Protein AF-A0A959IBJ1-F1 (afdb_monomer_lite)

pLDDT: mean 91.75, std 9.49, range [44.44, 97.62]

Secondary structure (DSSP, 8-state):
-------SB------PPPPHHHHHHHHHHHHHHHHTTSSEE-TTS-EE---EEE-SSTT-EEEEPTT-TT-SS--GGGEEEE---BTTTTB-

Radius of gyration: 13.61 Å; chains: 1; bounding box: 37×25×36 Å

Structure (mmCIF, N/CA/C/O backbone):
data_AF-A0A959IBJ1-F1
#
_entry.id   AF-A0A959IBJ1-F1
#
loop_
_atom_site.group_PDB
_atom_site.id
_atom_site.type_symbol
_atom_site.label_atom_id
_atom_site.label_alt_id
_atom_site.label_comp_id
_atom_site.label_asym_id
_atom_site.label_entity_id
_atom_site.label_seq_id
_atom_site.pdbx_PDB_ins_code
_atom_site.Cartn_x
_atom_site.Cartn_y
_atom_site.Cartn_z
_atom_site.occupancy
_atom_site.B_iso_or_equiv
_atom_site.auth_seq_id
_atom_site.auth_comp_id
_atom_site.auth_asym_id
_atom_site.auth_atom_id
_atom_site.pdbx_PDB_model_num
ATOM 1 N N . MET A 1 1 ? 23.068 5.387 -0.254 1.00 44.44 1 MET A N 1
ATOM 2 C CA . MET A 1 1 ? 21.787 6.120 -0.246 1.00 44.44 1 MET A CA 1
ATOM 3 C C . MET A 1 1 ? 20.814 5.165 0.420 1.00 44.44 1 MET A C 1
ATOM 5 O O . MET A 1 1 ? 20.415 4.198 -0.213 1.00 44.44 1 MET A O 1
ATOM 9 N N . ASP A 1 2 ? 20.590 5.332 1.723 1.00 52.44 2 ASP A N 1
ATOM 10 C CA . ASP A 1 2 ? 19.885 4.352 2.564 1.00 52.44 2 ASP A CA 1
ATOM 11 C 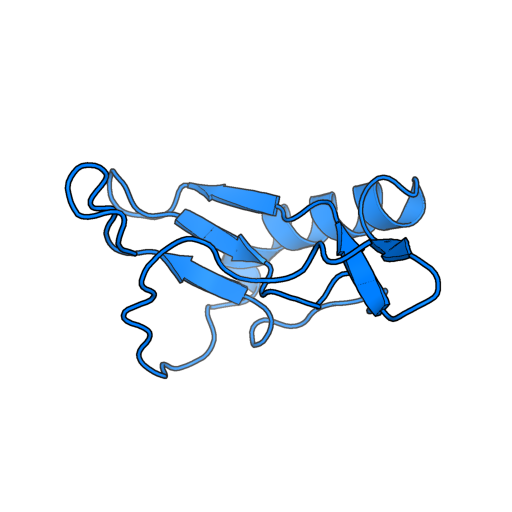C . ASP A 1 2 ? 18.397 4.699 2.647 1.00 52.44 2 ASP A C 1
ATOM 13 O O . ASP A 1 2 ? 17.903 5.165 3.672 1.00 52.44 2 ASP A O 1
ATOM 17 N N . GLU A 1 3 ? 17.663 4.528 1.550 1.00 55.41 3 GLU A N 1
ATOM 18 C CA . GLU A 1 3 ? 16.219 4.772 1.539 1.00 55.41 3 GLU A CA 1
ATOM 19 C C . GLU A 1 3 ? 15.475 3.485 1.197 1.00 55.41 3 GLU A C 1
ATOM 21 O O . GLU A 1 3 ? 15.609 2.938 0.113 1.00 55.41 3 GLU A O 1
ATOM 26 N N . GLY A 1 4 ? 14.719 2.970 2.168 1.00 58.25 4 GLY A N 1
ATOM 27 C CA . GLY A 1 4 ? 13.967 1.718 2.041 1.00 58.25 4 GLY A CA 1
ATOM 28 C C . GLY A 1 4 ? 13.467 1.129 3.363 1.00 58.25 4 GLY A C 1
ATOM 29 O O . GLY A 1 4 ? 12.998 -0.004 3.377 1.00 58.25 4 GLY A O 1
ATOM 30 N N . TYR A 1 5 ? 13.569 1.858 4.481 1.00 71.56 5 TYR A N 1
ATOM 31 C CA . TYR A 1 5 ? 13.135 1.371 5.788 1.00 71.56 5 TYR A CA 1
ATOM 32 C C . TYR A 1 5 ? 11.845 2.050 6.254 1.00 71.56 5 TYR A C 1
ATOM 34 O O . TYR A 1 5 ? 11.588 3.227 5.991 1.00 71.56 5 TYR A O 1
ATOM 42 N N . ILE A 1 6 ? 11.026 1.275 6.960 1.00 77.81 6 ILE A N 1
ATOM 43 C CA . ILE A 1 6 ? 9.806 1.744 7.612 1.00 77.81 6 ILE A CA 1
ATOM 44 C C . ILE A 1 6 ? 10.214 2.666 8.773 1.00 77.81 6 ILE A C 1
ATOM 46 O O . ILE A 1 6 ? 10.932 2.249 9.679 1.00 77.81 6 ILE A O 1
ATOM 50 N N . LYS A 1 7 ? 9.771 3.930 8.735 1.00 86.06 7 LYS A N 1
ATOM 51 C CA . LYS A 1 7 ? 10.111 4.980 9.722 1.00 86.06 7 LYS A CA 1
ATOM 52 C C . LYS A 1 7 ? 9.097 5.102 10.870 1.00 86.06 7 LYS A C 1
ATOM 54 O O . LYS A 1 7 ? 9.138 6.073 11.617 1.00 86.06 7 LYS A O 1
ATOM 59 N N . PHE A 1 8 ? 8.179 4.149 10.985 1.00 90.56 8 PHE A N 1
ATOM 60 C CA . PHE A 1 8 ? 7.115 4.097 11.989 1.00 90.56 8 PHE A CA 1
ATOM 61 C C . PHE A 1 8 ? 7.080 2.715 12.646 1.00 90.56 8 PHE A C 1
ATOM 63 O O . PHE A 1 8 ? 7.626 1.748 12.113 1.00 90.56 8 PHE A O 1
ATOM 70 N N . LYS A 1 9 ? 6.438 2.592 13.807 1.00 92.31 9 LYS A N 1
ATOM 71 C CA . LYS A 1 9 ? 6.229 1.284 14.434 1.00 92.31 9 LYS A CA 1
ATOM 72 C C . LYS A 1 9 ? 5.049 0.591 13.752 1.00 92.31 9 LYS A C 1
ATOM 74 O O . LYS A 1 9 ? 3.944 1.112 13.803 1.0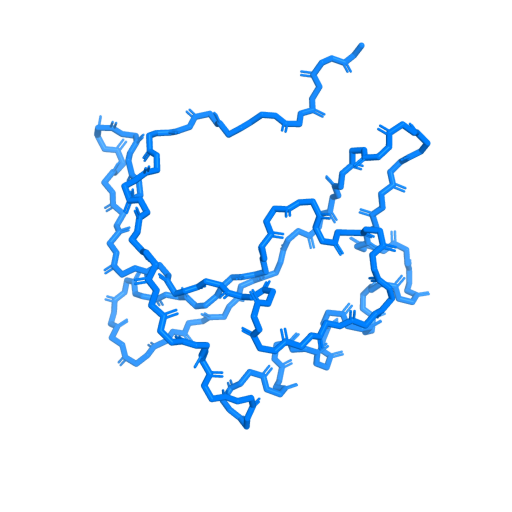0 92.31 9 LYS A O 1
ATOM 79 N N . ALA A 1 10 ? 5.278 -0.556 13.120 1.00 91.38 10 ALA A N 1
ATOM 80 C CA . ALA A 1 10 ? 4.211 -1.358 12.526 1.00 91.38 10 ALA A CA 1
ATOM 81 C C . ALA A 1 10 ? 3.793 -2.477 13.491 1.00 91.38 10 ALA A C 1
ATOM 83 O O . ALA A 1 10 ? 4.557 -3.414 13.726 1.00 91.38 10 ALA A O 1
ATOM 84 N N . GLU A 1 11 ? 2.586 -2.396 14.038 1.00 94.31 11 GLU A N 1
ATOM 85 C CA . GLU A 1 11 ? 1.938 -3.472 14.787 1.00 94.31 11 GLU A CA 1
ATOM 86 C C . GLU A 1 11 ? 1.165 -4.358 13.808 1.00 94.31 11 GLU A C 1
ATOM 88 O O . GLU A 1 11 ? -0.051 -4.291 13.643 1.00 94.31 11 GLU A O 1
ATOM 93 N N . TRP A 1 12 ? 1.922 -5.193 13.098 1.00 93.88 12 TRP A N 1
ATOM 94 C CA . TRP A 1 12 ? 1.379 -6.080 12.080 1.00 93.88 12 TRP A CA 1
ATOM 95 C C . TRP A 1 12 ? 0.990 -7.439 12.663 1.00 93.88 12 TRP A C 1
ATOM 97 O O . TRP A 1 12 ? 1.749 -8.055 13.409 1.00 93.88 12 TRP A O 1
ATOM 107 N N . THR A 1 13 ? -0.183 -7.929 12.266 1.00 95.00 13 THR A N 1
ATOM 108 C CA . THR A 1 13 ? -0.642 -9.289 12.564 1.00 95.00 13 THR A CA 1
ATOM 109 C C . THR A 1 13 ? -0.969 -10.001 11.261 1.00 95.00 13 THR A C 1
ATOM 111 O O . THR A 1 13 ? -1.638 -9.441 10.391 1.00 95.00 13 THR A O 1
ATOM 114 N N . GLN A 1 14 ? -0.523 -11.249 11.133 1.00 94.50 14 GLN A N 1
ATOM 115 C CA . GLN A 1 14 ? -0.861 -12.071 9.980 1.00 94.50 14 GLN A CA 1
ATOM 116 C C . GLN A 1 14 ? -2.360 -12.395 9.969 1.00 94.50 14 GLN A C 1
ATOM 118 O O . GLN A 1 14 ? -2.923 -12.832 10.971 1.00 94.50 14 GLN A O 1
ATOM 123 N N . ALA A 1 15 ? -2.991 -12.217 8.813 1.00 94.38 15 ALA A N 1
ATOM 124 C CA . ALA A 1 15 ? -4.403 -12.493 8.585 1.00 94.38 15 ALA A CA 1
ATOM 125 C C . ALA A 1 15 ? -4.598 -13.162 7.213 1.00 94.38 15 ALA A C 1
ATOM 127 O O . ALA A 1 15 ? -3.687 -13.124 6.377 1.00 94.38 15 ALA A O 1
ATOM 128 N N . PRO A 1 16 ? -5.765 -13.780 6.954 1.00 95.31 16 PRO A N 1
ATOM 129 C CA . PRO A 1 16 ? -6.121 -14.224 5.612 1.00 95.31 16 PRO A CA 1
ATOM 130 C C . PRO A 1 16 ? -6.022 -13.084 4.592 1.00 95.31 16 PRO A C 1
ATOM 132 O O . PRO A 1 16 ? -6.267 -11.920 4.916 1.00 95.31 16 PRO A O 1
ATOM 135 N N . ALA A 1 17 ? -5.681 -13.429 3.350 1.00 95.31 17 ALA A N 1
ATOM 136 C CA . ALA A 1 17 ? -5.601 -12.456 2.268 1.00 95.31 17 ALA A CA 1
ATOM 137 C C . ALA A 1 17 ? -6.958 -11.771 2.037 1.00 95.31 17 ALA A C 1
ATOM 139 O O . ALA A 1 17 ? -8.018 -12.385 2.188 1.00 95.31 17 ALA A O 1
ATOM 140 N N . LEU A 1 18 ? -6.919 -10.497 1.643 1.00 94.75 18 LEU A N 1
ATOM 141 C CA . LEU A 1 18 ? -8.131 -9.742 1.336 1.00 94.75 18 LEU A CA 1
ATOM 142 C C . LEU A 1 18 ? -8.838 -10.331 0.101 1.00 94.75 18 LEU A C 1
ATOM 144 O O . LEU A 1 18 ? -8.167 -10.830 -0.808 1.00 94.75 18 LEU A O 1
ATOM 148 N N . PRO A 1 19 ? -10.177 -10.247 0.014 1.00 94.81 19 PRO A N 1
ATOM 149 C CA . PRO A 1 19 ? -10.897 -10.681 -1.178 1.00 94.81 19 PRO A CA 1
ATOM 150 C C . PRO A 1 19 ? -10.425 -9.900 -2.416 1.00 94.81 19 PRO A C 1
ATOM 152 O O . PRO A 1 19 ? -10.377 -8.667 -2.406 1.00 94.81 19 PRO A O 1
ATOM 155 N N . PHE A 1 20 ? -10.024 -10.606 -3.477 1.00 93.31 20 PHE A N 1
ATOM 156 C CA . PHE A 1 20 ? -9.400 -9.965 -4.642 1.00 93.31 20 PHE A CA 1
ATOM 157 C C . PHE A 1 20 ? -10.386 -9.111 -5.450 1.00 93.31 20 PHE A C 1
ATOM 159 O O . PHE A 1 20 ? -10.011 -8.070 -5.979 1.00 93.31 20 PHE A O 1
ATOM 166 N N . ASP A 1 21 ? -11.663 -9.487 -5.487 1.00 94.75 21 ASP A N 1
ATOM 167 C CA . ASP A 1 21 ? -12.753 -8.698 -6.073 1.00 94.75 21 ASP A CA 1
ATOM 168 C C . ASP A 1 21 ? -12.825 -7.284 -5.473 1.00 94.75 21 ASP A C 1
ATOM 170 O O . ASP A 1 21 ? -13.016 -6.296 -6.183 1.00 94.75 21 ASP A O 1
ATOM 174 N N . ARG A 1 22 ? -12.559 -7.171 -4.171 1.00 95.06 22 ARG A N 1
ATOM 175 C CA . ARG A 1 22 ? -12.509 -5.898 -3.446 1.00 95.06 22 ARG A CA 1
ATOM 176 C C . ARG A 1 22 ? -11.227 -5.104 -3.727 1.00 95.06 22 ARG A C 1
ATOM 178 O O . ARG A 1 22 ? -11.215 -3.883 -3.577 1.00 95.06 22 ARG A O 1
ATOM 185 N N . LEU A 1 23 ? -10.154 -5.783 -4.134 1.00 96.38 23 LEU A N 1
ATOM 186 C CA . LEU A 1 23 ? -8.870 -5.185 -4.512 1.00 96.38 23 LEU A CA 1
ATOM 187 C C . LEU A 1 23 ? -8.767 -4.861 -6.007 1.00 96.38 23 LEU A C 1
ATOM 189 O O . LEU A 1 23 ? -7.885 -4.094 -6.386 1.00 96.38 23 LEU A O 1
ATOM 193 N N . ALA A 1 24 ? -9.666 -5.376 -6.849 1.00 94.69 24 ALA A N 1
ATOM 194 C CA . ALA A 1 24 ? -9.557 -5.319 -8.307 1.00 94.69 24 ALA A CA 1
ATOM 195 C C . ALA A 1 24 ? -9.324 -3.900 -8.849 1.00 94.69 24 ALA A C 1
ATOM 197 O O . ALA A 1 24 ? -8.499 -3.686 -9.735 1.00 94.69 24 ALA A O 1
ATOM 198 N N . ARG A 1 25 ? -10.002 -2.893 -8.279 1.00 95.12 25 ARG A N 1
ATOM 199 C CA . ARG A 1 25 ? -9.788 -1.489 -8.662 1.00 95.12 25 ARG A CA 1
ATOM 200 C C . ARG A 1 25 ? -8.392 -0.993 -8.278 1.00 95.12 25 ARG A C 1
ATOM 202 O O . ARG A 1 25 ? -7.780 -0.266 -9.057 1.00 95.12 25 ARG A O 1
ATOM 209 N N . LEU A 1 26 ? -7.912 -1.337 -7.085 1.00 96.81 26 LEU A N 1
ATOM 210 C CA . LEU A 1 26 ? -6.583 -0.947 -6.616 1.00 96.81 26 LEU A CA 1
ATOM 211 C C . LEU A 1 26 ? -5.497 -1.605 -7.478 1.00 96.81 26 LEU A C 1
ATOM 213 O O . LEU A 1 26 ? -4.589 -0.912 -7.933 1.00 96.81 26 LEU A O 1
ATOM 217 N N . ASP A 1 27 ? -5.629 -2.905 -7.758 1.00 96.69 27 ASP A N 1
ATOM 218 C CA . ASP A 1 27 ? -4.717 -3.644 -8.635 1.00 96.69 27 ASP A CA 1
ATOM 219 C C . ASP A 1 27 ? -4.712 -3.089 -10.067 1.00 96.69 27 ASP A C 1
ATOM 221 O O . ASP A 1 27 ? -3.647 -2.802 -10.612 1.00 96.69 27 ASP A O 1
ATOM 225 N N . HIS A 1 28 ? -5.885 -2.808 -10.645 1.00 96.44 28 HIS A N 1
ATOM 226 C CA . HIS A 1 28 ? -5.996 -2.210 -11.979 1.00 96.44 28 HIS A CA 1
ATOM 227 C C . HIS A 1 28 ? -5.161 -0.926 -12.114 1.00 96.44 28 HIS A C 1
ATOM 229 O O . HIS A 1 28 ? -4.365 -0.780 -13.048 1.00 96.44 28 HIS A O 1
ATOM 235 N N . TRP A 1 29 ? -5.307 0.005 -11.166 1.00 97.38 29 TRP A N 1
ATOM 236 C CA . TRP A 1 29 ? -4.542 1.253 -11.182 1.00 97.38 29 TRP A CA 1
ATOM 237 C C . TRP A 1 29 ? -3.063 1.031 -10.902 1.00 97.38 29 TRP A C 1
ATOM 239 O O . TRP A 1 29 ? -2.225 1.656 -11.550 1.00 97.38 29 TRP A O 1
ATOM 249 N N . ARG A 1 30 ? -2.730 0.107 -9.999 1.00 97.50 30 ARG A N 1
ATOM 250 C CA . ARG A 1 30 ? -1.346 -0.269 -9.721 1.00 97.50 30 ARG A CA 1
ATOM 251 C C . ARG A 1 30 ? -0.652 -0.785 -10.980 1.00 97.50 30 ARG A C 1
ATOM 253 O O . ARG A 1 30 ? 0.434 -0.310 -11.295 1.00 97.50 30 ARG A O 1
ATOM 260 N N . ARG A 1 31 ? -1.275 -1.700 -11.733 1.00 96.69 31 ARG A N 1
ATOM 261 C CA . ARG A 1 31 ? -0.734 -2.230 -13.000 1.00 96.69 31 ARG A CA 1
ATOM 262 C C . ARG A 1 31 ? -0.522 -1.126 -14.031 1.00 96.69 31 ARG A C 1
ATOM 264 O O . ARG A 1 31 ? 0.529 -1.068 -14.664 1.00 96.69 31 ARG A O 1
ATOM 271 N N . LYS A 1 32 ? -1.490 -0.214 -14.163 1.00 97.12 32 LYS A N 1
ATOM 272 C CA . LYS A 1 32 ? -1.375 0.934 -15.071 1.00 97.12 32 LYS A CA 1
ATOM 273 C C . LYS A 1 32 ? -0.198 1.835 -14.693 1.00 97.12 32 LYS A C 1
ATOM 275 O O . LYS A 1 32 ? 0.621 2.150 -15.550 1.00 97.12 32 LYS A O 1
ATOM 280 N N . LEU A 1 33 ? -0.074 2.209 -13.422 1.00 97.06 33 LEU A N 1
ATOM 281 C CA . LEU A 1 33 ? 1.023 3.057 -12.948 1.00 97.06 33 LEU A CA 1
ATOM 282 C C . LEU A 1 33 ? 2.388 2.358 -13.036 1.00 97.06 33 LEU A C 1
ATOM 284 O O . LEU A 1 33 ? 3.370 3.009 -13.382 1.00 97.06 33 LEU A O 1
ATOM 288 N N . TYR A 1 34 ? 2.446 1.043 -12.812 1.00 96.75 34 TYR A N 1
ATOM 289 C CA . TYR A 1 34 ? 3.652 0.243 -13.032 1.00 96.75 34 TYR A CA 1
ATOM 290 C C . TYR A 1 34 ? 4.092 0.283 -14.500 1.00 96.75 34 TYR A C 1
ATOM 292 O O . TYR A 1 34 ? 5.246 0.579 -14.793 1.00 96.75 34 TYR A O 1
ATOM 300 N N . SER A 1 35 ? 3.160 0.085 -15.442 1.00 96.69 35 SER A N 1
ATOM 301 C CA . SER A 1 35 ? 3.465 0.145 -16.883 1.00 96.69 35 SER A CA 1
ATOM 302 C C . SER A 1 35 ? 3.964 1.517 -17.353 1.00 96.69 35 SER A C 1
ATOM 304 O O . SER A 1 35 ? 4.667 1.609 -18.354 1.00 96.69 35 SER A O 1
ATOM 306 N N . LEU A 1 36 ? 3.627 2.576 -16.612 1.00 97.19 36 LEU A N 1
ATOM 307 C CA . LEU A 1 36 ? 4.078 3.946 -16.858 1.00 97.19 36 LEU A CA 1
ATOM 308 C C . LEU A 1 36 ? 5.390 4.293 -16.130 1.00 97.19 36 LEU A C 1
ATOM 310 O O . LEU A 1 36 ? 5.838 5.432 -16.225 1.00 97.19 36 LEU A O 1
ATOM 314 N N . GLY A 1 37 ? 5.989 3.362 -15.379 1.00 95.31 37 GLY A N 1
ATOM 315 C CA . GLY A 1 37 ? 7.198 3.613 -14.586 1.00 95.31 37 GLY A CA 1
ATOM 316 C C . GLY A 1 37 ? 6.978 4.516 -13.366 1.00 95.31 37 GLY A C 1
ATOM 317 O O . GLY A 1 37 ? 7.929 5.084 -12.843 1.00 95.31 37 GLY A O 1
ATOM 318 N N . LEU A 1 38 ? 5.730 4.674 -12.912 1.00 95.38 38 LEU A N 1
ATOM 319 C CA . LEU A 1 38 ? 5.371 5.475 -11.730 1.00 95.38 38 LEU A CA 1
ATOM 320 C C . LEU A 1 38 ? 5.307 4.636 -10.443 1.00 95.38 38 LEU A C 1
ATOM 322 O O . LEU A 1 38 ? 5.272 5.181 -9.341 1.00 95.38 38 LEU A O 1
ATOM 326 N N . ILE A 1 39 ? 5.307 3.312 -10.588 1.00 95.75 39 ILE A N 1
ATOM 327 C CA . ILE A 1 39 ? 5.489 2.319 -9.527 1.00 95.75 39 ILE A CA 1
ATOM 328 C C . ILE A 1 39 ? 6.564 1.366 -10.020 1.00 95.75 39 ILE A C 1
ATOM 330 O O . ILE A 1 39 ? 6.508 0.921 -11.164 1.00 95.75 39 ILE A O 1
ATOM 334 N N . GLY A 1 40 ? 7.526 1.033 -9.172 1.00 94.62 40 GLY A N 1
ATOM 335 C CA . GLY A 1 40 ? 8.649 0.223 -9.611 1.00 94.62 40 GLY A CA 1
ATOM 336 C C . GLY A 1 40 ? 9.656 -0.027 -8.506 1.00 94.62 40 GLY A C 1
ATOM 337 O O . GLY A 1 40 ? 9.390 0.195 -7.324 1.00 94.62 40 GLY A O 1
ATOM 338 N N . SER A 1 41 ? 10.843 -0.456 -8.912 1.00 93.25 41 SER A N 1
ATOM 339 C CA . SER A 1 41 ? 12.016 -0.523 -8.051 1.00 93.25 41 SER A CA 1
ATOM 340 C C . SER A 1 41 ? 13.240 0.010 -8.778 1.00 93.25 41 SER A C 1
ATOM 342 O O . SER A 1 41 ? 13.408 -0.237 -9.973 1.00 93.25 41 SER A O 1
ATOM 344 N N . TYR A 1 42 ? 14.112 0.702 -8.055 1.00 89.25 42 TYR A N 1
ATOM 345 C CA . TYR A 1 42 ? 15.423 1.097 -8.558 1.00 89.25 42 TYR A CA 1
ATOM 346 C C . TYR A 1 42 ? 16.371 -0.109 -8.659 1.00 89.25 42 TYR A C 1
ATOM 348 O O . TYR A 1 42 ? 16.159 -1.124 -7.980 1.00 89.25 42 TYR A O 1
A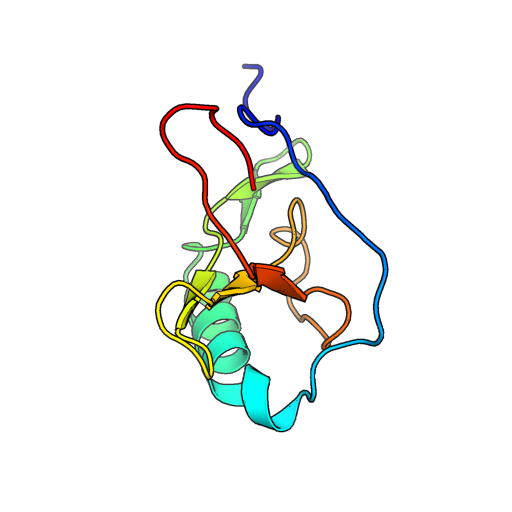TOM 356 N N . PRO A 1 43 ? 17.460 -0.004 -9.446 1.00 85.19 43 PRO A N 1
ATOM 357 C CA . PRO A 1 43 ? 18.596 -0.910 -9.316 1.00 85.19 43 PRO A CA 1
ATOM 358 C C . PRO A 1 43 ? 19.047 -0.966 -7.847 1.00 85.19 43 PRO A C 1
ATOM 360 O O . PRO A 1 43 ? 19.290 0.069 -7.234 1.00 85.19 43 PRO A O 1
ATOM 363 N N . GLY A 1 44 ? 19.092 -2.165 -7.263 1.00 81.75 44 GLY A N 1
ATOM 364 C CA . GLY A 1 44 ? 19.296 -2.358 -5.818 1.00 81.75 44 GLY A CA 1
ATOM 365 C C . GLY A 1 44 ? 18.030 -2.730 -5.035 1.00 81.75 44 GLY A C 1
ATOM 366 O O . GLY A 1 44 ? 18.116 -2.995 -3.842 1.00 81.75 44 GLY A O 1
ATOM 367 N N . GLY A 1 45 ? 16.866 -2.806 -5.691 1.00 82.56 45 GLY A N 1
ATOM 368 C CA . GLY A 1 45 ? 15.646 -3.397 -5.122 1.00 82.56 45 GLY A CA 1
ATOM 369 C C . GLY A 1 45 ? 14.797 -2.453 -4.267 1.00 82.56 45 GLY A C 1
ATOM 370 O O . GLY A 1 45 ? 13.763 -2.866 -3.745 1.00 82.56 45 GLY A O 1
ATOM 371 N N . ILE A 1 46 ? 15.184 -1.180 -4.153 1.00 86.06 46 ILE A N 1
ATOM 372 C CA . ILE A 1 46 ? 14.407 -0.161 -3.439 1.00 86.06 46 ILE A CA 1
ATOM 373 C C . ILE A 1 46 ? 13.137 0.150 -4.238 1.00 86.06 46 ILE A C 1
ATOM 375 O O . ILE A 1 46 ? 13.208 0.713 -5.331 1.00 86.06 46 ILE A O 1
ATOM 379 N N . GLY A 1 47 ? 11.979 -0.234 -3.698 1.00 88.94 47 GLY A N 1
ATOM 380 C CA . GLY A 1 47 ? 10.669 0.011 -4.303 1.00 88.94 47 GLY A CA 1
ATOM 381 C C . GLY A 1 47 ? 10.162 1.445 -4.106 1.00 88.94 47 GLY A C 1
ATOM 382 O O . GLY A 1 47 ? 10.451 2.071 -3.090 1.00 88.94 47 GLY A O 1
ATOM 383 N N . TYR A 1 48 ? 9.358 1.943 -5.046 1.00 91.56 48 TYR A N 1
ATOM 384 C CA . TYR A 1 48 ? 8.667 3.234 -4.963 1.00 91.56 48 TYR A CA 1
ATOM 385 C C . TYR A 1 48 ? 7.216 3.137 -5.459 1.00 91.56 48 TYR A C 1
ATOM 387 O O . TYR A 1 48 ? 6.855 2.227 -6.208 1.00 91.56 48 TYR A O 1
ATOM 395 N N . GLY A 1 49 ? 6.386 4.104 -5.053 1.00 92.62 49 GLY A N 1
ATOM 396 C CA . GLY A 1 49 ? 5.025 4.266 -5.574 1.00 92.62 49 GLY A CA 1
ATOM 397 C C . GLY A 1 49 ? 3.976 3.330 -4.960 1.00 92.62 49 GLY A C 1
ATOM 398 O O . GLY A 1 49 ? 3.167 2.753 -5.678 1.00 92.62 49 GLY A O 1
ATOM 399 N N . ASN A 1 50 ? 3.946 3.154 -3.635 1.00 93.81 50 ASN A N 1
ATOM 400 C CA . ASN A 1 50 ? 2.848 2.414 -3.000 1.00 93.81 50 ASN A CA 1
ATOM 401 C C . ASN A 1 50 ? 1.490 3.077 -3.272 1.00 93.81 50 ASN A C 1
ATOM 403 O O . ASN A 1 50 ? 1.366 4.303 -3.278 1.00 93.81 50 ASN A O 1
ATOM 407 N N . LEU A 1 51 ? 0.458 2.252 -3.447 1.00 96.00 51 LEU A N 1
ATOM 408 C CA . LEU A 1 51 ? -0.902 2.707 -3.709 1.00 96.00 51 LEU A CA 1
ATOM 409 C C . LEU A 1 51 ? -1.838 2.201 -2.613 1.00 96.00 51 LEU A C 1
ATOM 411 O O . LEU A 1 51 ? -1.718 1.063 -2.157 1.00 96.00 51 LEU A O 1
ATOM 415 N N . SER A 1 52 ? -2.783 3.046 -2.205 1.00 96.81 52 SER A N 1
ATOM 416 C CA . SER A 1 52 ? -3.819 2.681 -1.241 1.00 96.81 52 SER A CA 1
ATOM 417 C C . SER A 1 52 ? -5.207 3.090 -1.715 1.00 96.81 52 SER A C 1
ATOM 419 O O . SER A 1 52 ? -5.366 3.992 -2.541 1.00 96.81 52 SER A O 1
ATOM 421 N N . CYS A 1 53 ? -6.229 2.426 -1.182 1.00 96.31 53 CYS A N 1
ATOM 422 C CA . CYS A 1 53 ? -7.626 2.808 -1.348 1.00 96.31 53 CYS A CA 1
ATOM 423 C C . CYS A 1 53 ? -8.354 2.774 -0.001 1.00 96.31 53 CYS A C 1
ATOM 425 O O . CYS A 1 53 ? -8.023 1.981 0.880 1.00 96.31 53 CYS A O 1
ATOM 427 N N . ARG A 1 54 ? -9.352 3.649 0.169 1.00 96.38 54 ARG A N 1
ATOM 428 C CA . ARG A 1 54 ? -10.200 3.650 1.370 1.00 96.38 54 ARG A CA 1
ATOM 429 C C . ARG A 1 54 ? -10.955 2.329 1.496 1.00 96.38 54 ARG A C 1
ATOM 431 O O . ARG A 1 54 ? -11.320 1.730 0.486 1.00 96.38 54 ARG A O 1
ATOM 438 N N . TRP A 1 55 ? -11.178 1.911 2.737 1.00 95.94 55 TRP A N 1
ATOM 439 C CA . TRP A 1 55 ? -11.860 0.663 3.070 1.00 95.94 55 TRP A CA 1
ATOM 440 C C . TRP A 1 55 ? -13.145 0.901 3.876 1.00 95.94 55 TRP A C 1
ATOM 442 O O . TRP A 1 55 ? -13.495 2.046 4.150 1.00 95.94 55 TRP A O 1
ATOM 452 N N . ASP A 1 56 ? -13.838 -0.185 4.234 1.00 93.94 56 ASP A N 1
ATOM 453 C CA . ASP A 1 56 ? -15.196 -0.220 4.808 1.00 93.94 56 ASP A CA 1
ATOM 454 C C . ASP A 1 56 ? -15.469 0.798 5.921 1.00 93.94 56 ASP A C 1
ATOM 456 O O . ASP A 1 56 ? -16.578 1.320 6.020 1.00 93.94 56 ASP A O 1
ATOM 460 N N . LYS A 1 57 ? -14.484 1.058 6.788 1.00 95.38 57 LYS A N 1
ATOM 461 C CA . LYS A 1 57 ? -14.636 1.952 7.941 1.00 95.38 57 LYS A CA 1
ATOM 462 C C . LYS A 1 57 ? -13.787 3.216 7.784 1.00 95.38 57 LYS A C 1
ATOM 464 O O . LYS A 1 57 ? -12.687 3.149 7.227 1.00 95.38 57 LYS A O 1
ATOM 469 N N . PRO A 1 58 ? -14.233 4.360 8.338 1.00 94.75 58 PRO A N 1
ATOM 470 C CA . PRO A 1 58 ? -13.409 5.560 8.423 1.00 94.75 58 PRO A CA 1
ATOM 471 C C . PRO A 1 58 ? -12.036 5.259 9.032 1.00 94.75 58 PRO A C 1
ATOM 473 O O . PRO A 1 58 ? -11.926 4.520 10.006 1.00 94.75 58 PRO A O 1
ATOM 476 N N . GLY A 1 59 ? -10.988 5.817 8.430 1.00 93.38 59 GLY A N 1
ATOM 477 C CA . GLY A 1 59 ? -9.604 5.587 8.854 1.00 93.38 59 GLY A CA 1
ATOM 478 C C . GLY A 1 59 ? -8.972 4.292 8.334 1.00 93.38 59 GLY A C 1
ATOM 479 O O . GLY A 1 59 ? -7.751 4.184 8.374 1.00 93.38 59 GLY A O 1
ATOM 480 N N . GLN A 1 60 ? -9.747 3.355 7.776 1.00 96.88 60 GLN A N 1
ATOM 481 C CA . GLN A 1 60 ? -9.201 2.131 7.193 1.00 96.88 60 GLN A CA 1
ATOM 482 C C . GLN A 1 60 ? -8.837 2.300 5.719 1.00 96.88 60 GLN A C 1
ATOM 484 O O . GLN A 1 60 ? -9.502 3.015 4.957 1.00 96.88 60 GLN A O 1
ATOM 489 N N . PHE A 1 61 ? -7.784 1.607 5.298 1.00 97.50 61 PHE A N 1
ATOM 490 C CA . PHE A 1 61 ? -7.378 1.560 3.899 1.00 97.50 61 PHE A CA 1
ATOM 491 C C . PHE A 1 61 ? -6.609 0.281 3.576 1.00 97.50 61 PHE A C 1
ATOM 493 O O . PHE A 1 61 ? -5.800 -0.188 4.374 1.00 97.50 61 PHE A O 1
ATOM 500 N N . ALA A 1 62 ? -6.845 -0.271 2.387 1.00 97.62 62 ALA A N 1
ATOM 501 C CA . ALA A 1 62 ? -5.985 -1.308 1.830 1.00 97.62 62 ALA A CA 1
ATOM 502 C C . ALA A 1 62 ? -4.780 -0.642 1.157 1.00 97.62 62 ALA A C 1
ATOM 504 O O . ALA A 1 62 ? -4.934 0.393 0.505 1.00 97.62 62 ALA A O 1
ATOM 505 N N . ILE A 1 63 ? -3.589 -1.216 1.310 1.00 97.00 63 ILE A N 1
ATOM 506 C CA . ILE A 1 63 ? -2.338 -0.689 0.757 1.00 97.00 63 ILE A CA 1
ATOM 507 C C . ILE A 1 63 ? -1.494 -1.811 0.152 1.00 97.00 63 ILE A C 1
ATOM 509 O O . ILE A 1 63 ? -1.491 -2.936 0.655 1.00 97.00 63 ILE A O 1
ATOM 513 N N . THR A 1 64 ? -0.773 -1.507 -0.930 1.00 96.31 64 THR A N 1
ATOM 514 C CA . THR A 1 64 ? 0.230 -2.420 -1.495 1.00 96.31 64 THR A CA 1
ATOM 515 C C . THR A 1 64 ? 1.371 -2.642 -0.504 1.00 96.31 64 THR A C 1
ATOM 517 O O . THR A 1 64 ? 1.889 -1.689 0.083 1.00 96.31 64 THR A O 1
ATOM 520 N N . GLY A 1 65 ? 1.800 -3.893 -0.349 1.00 91.25 65 GLY A N 1
ATOM 521 C CA . GLY A 1 65 ? 2.883 -4.276 0.548 1.00 91.25 65 GLY A CA 1
ATOM 522 C C . GLY A 1 65 ? 4.217 -3.616 0.196 1.00 91.25 65 GLY A C 1
ATOM 523 O O . GLY A 1 65 ? 4.481 -3.255 -0.957 1.00 91.25 65 GLY A O 1
ATOM 524 N N . SER A 1 66 ? 5.078 -3.469 1.201 1.00 87.31 66 SER A N 1
ATOM 525 C CA . SER A 1 66 ? 6.459 -3.013 1.016 1.00 87.31 66 SER A CA 1
ATOM 526 C C . SER A 1 66 ? 7.228 -3.942 0.074 1.00 87.31 66 SER A C 1
ATOM 528 O O . SER A 1 66 ? 6.956 -5.138 0.020 1.00 87.31 66 SER A O 1
ATOM 530 N N . ALA A 1 67 ? 8.190 -3.387 -0.670 1.00 84.69 67 ALA A N 1
ATOM 531 C CA . ALA A 1 67 ? 9.049 -4.128 -1.604 1.00 84.69 67 ALA A CA 1
ATOM 532 C C . ALA A 1 67 ? 8.311 -4.933 -2.699 1.00 84.69 67 ALA A C 1
ATOM 534 O O . ALA A 1 67 ? 8.898 -5.812 -3.313 1.00 84.69 67 ALA A O 1
ATOM 535 N N . THR A 1 68 ? 7.051 -4.602 -3.004 1.00 91.75 68 THR A N 1
ATOM 536 C CA . THR A 1 68 ? 6.290 -5.204 -4.120 1.00 91.75 68 THR A CA 1
ATOM 537 C C . THR A 1 68 ? 6.494 -4.477 -5.454 1.00 91.75 68 THR A C 1
ATOM 539 O O . THR A 1 68 ? 5.932 -4.862 -6.478 1.00 91.75 68 THR A O 1
ATOM 542 N N . GLY A 1 69 ? 7.287 -3.402 -5.458 1.00 89.38 69 GLY A N 1
ATOM 543 C CA . GLY A 1 69 ? 7.538 -2.562 -6.629 1.00 89.38 69 GLY A CA 1
ATOM 544 C C . GLY A 1 69 ? 8.345 -3.243 -7.737 1.00 89.38 69 GLY A C 1
ATOM 545 O O . GLY A 1 69 ? 8.316 -2.777 -8.863 1.00 89.38 69 GLY A O 1
ATOM 546 N N . ASN A 1 70 ? 9.027 -4.355 -7.470 1.00 89.94 70 ASN A N 1
ATOM 547 C CA . ASN A 1 70 ? 9.729 -5.147 -8.487 1.00 89.94 70 ASN A CA 1
ATOM 548 C C . ASN A 1 70 ? 8.811 -6.142 -9.224 1.00 89.94 70 ASN A C 1
ATOM 550 O O . ASN A 1 70 ? 9.198 -6.671 -10.263 1.00 89.94 70 ASN A O 1
ATOM 554 N N . LEU A 1 71 ? 7.609 -6.409 -8.705 1.00 92.81 71 LEU A N 1
ATOM 555 C CA . LEU A 1 71 ? 6.686 -7.387 -9.280 1.00 92.81 71 LEU A CA 1
ATOM 556 C C . LEU A 1 71 ? 5.805 -6.718 -10.345 1.00 92.81 71 LEU A C 1
ATOM 558 O O . LEU A 1 71 ? 5.186 -5.705 -10.046 1.00 92.81 71 LEU A O 1
ATOM 562 N N . PRO A 1 72 ? 5.665 -7.235 -11.572 1.00 91.06 72 PRO A N 1
ATOM 563 C CA . PRO A 1 72 ? 4.732 -6.663 -12.549 1.00 91.06 72 PRO A CA 1
ATOM 564 C C . PRO A 1 72 ? 3.261 -6.939 -12.200 1.00 91.06 72 PRO A C 1
ATOM 566 O O . PRO A 1 72 ? 2.385 -6.135 -12.520 1.00 91.06 72 PRO A O 1
ATOM 569 N N . GLU A 1 73 ? 2.994 -8.024 -11.475 1.00 92.06 73 GLU A N 1
ATOM 570 C CA . GLU A 1 73 ? 1.653 -8.459 -11.084 1.00 92.06 73 GLU A CA 1
ATOM 571 C C . GLU A 1 73 ? 1.609 -8.759 -9.589 1.00 92.06 73 GLU A C 1
ATOM 573 O O . GLU A 1 73 ? 2.587 -9.254 -9.029 1.00 92.06 73 GLU A O 1
ATOM 578 N N . LEU A 1 74 ? 0.476 -8.454 -8.955 1.00 94.62 74 LEU A N 1
ATOM 579 C CA . LEU A 1 74 ? 0.228 -8.743 -7.549 1.00 94.62 74 LEU A CA 1
ATOM 580 C C . LEU A 1 74 ? -0.997 -9.645 -7.417 1.00 94.62 74 LEU A C 1
ATOM 582 O O . LEU A 1 74 ? -1.967 -9.529 -8.161 1.00 94.62 74 LEU A O 1
ATOM 586 N N . ASP A 1 75 ? -0.960 -10.513 -6.415 1.00 94.06 75 ASP A N 1
ATOM 587 C CA . ASP A 1 75 ? -2.146 -11.195 -5.899 1.00 94.06 75 ASP A CA 1
ATOM 588 C C . ASP A 1 75 ? -2.555 -10.620 -4.534 1.00 94.06 75 ASP A C 1
ATOM 590 O O . ASP A 1 75 ? -1.854 -9.788 -3.954 1.00 94.06 75 ASP A O 1
ATOM 594 N N . SER A 1 76 ? -3.679 -11.089 -3.992 1.00 94.06 76 SER A N 1
ATOM 595 C CA . SER A 1 76 ? -4.260 -10.585 -2.743 1.00 94.06 76 SER A CA 1
ATOM 596 C C . SER A 1 76 ? -3.349 -10.670 -1.513 1.00 94.06 76 SER A C 1
ATOM 598 O O . SER A 1 76 ? -3.567 -9.927 -0.558 1.00 94.06 76 SER A O 1
ATOM 600 N N . ARG A 1 77 ? -2.321 -11.527 -1.515 1.00 94.56 77 ARG A N 1
ATOM 601 C CA . ARG A 1 77 ? -1.355 -11.667 -0.411 1.00 94.56 77 ARG A CA 1
ATOM 602 C C . ARG A 1 77 ? -0.350 -10.520 -0.366 1.00 94.56 77 ARG A C 1
ATOM 604 O O . ARG A 1 77 ? 0.314 -10.327 0.644 1.00 94.56 77 ARG A O 1
ATOM 611 N N . HIS A 1 78 ? -0.249 -9.748 -1.444 1.00 95.94 78 HIS A N 1
ATOM 612 C CA . HIS A 1 78 ? 0.643 -8.596 -1.54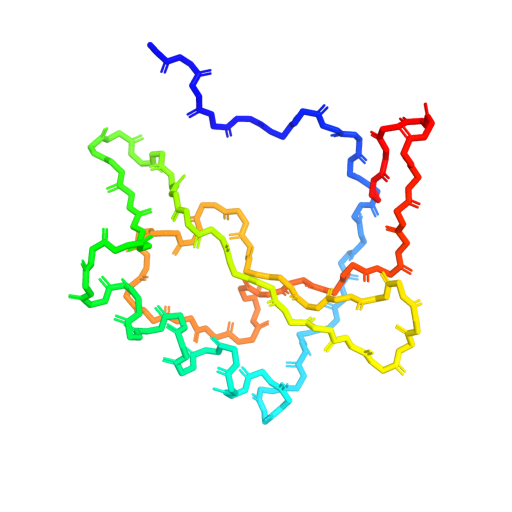9 1.00 95.94 78 HIS A CA 1
ATOM 613 C C . HIS A 1 78 ? 0.003 -7.297 -1.041 1.00 95.94 78 HIS A C 1
ATOM 615 O O . HIS A 1 78 ? 0.551 -6.215 -1.257 1.00 95.94 78 HIS A O 1
ATOM 621 N N . TYR A 1 79 ? -1.153 -7.385 -0.386 1.00 96.56 79 TYR A N 1
ATOM 622 C CA . TYR A 1 79 ? -1.884 -6.251 0.162 1.00 96.56 79 TYR A CA 1
ATOM 623 C C . TYR A 1 79 ? -2.100 -6.438 1.657 1.00 96.56 79 TYR A C 1
ATOM 625 O O . TYR A 1 79 ? -2.339 -7.547 2.131 1.00 96.56 79 TYR A O 1
ATOM 633 N N . SER A 1 80 ? -2.090 -5.322 2.377 1.00 96.06 80 SER A N 1
ATOM 634 C CA . SER A 1 80 ? -2.420 -5.268 3.799 1.00 96.06 80 SER A CA 1
ATOM 635 C C . SER A 1 80 ? -3.584 -4.313 4.019 1.00 96.06 80 SER A C 1
ATOM 637 O O . SER A 1 80 ? -3.692 -3.288 3.344 1.00 96.06 80 SER A O 1
ATOM 639 N N . LEU A 1 81 ? -4.442 -4.627 4.987 1.00 97.25 81 LEU A N 1
ATOM 640 C CA . LEU A 1 81 ? -5.438 -3.691 5.495 1.00 97.25 81 LEU A CA 1
ATOM 641 C C . LEU A 1 81 ? -4.850 -2.949 6.692 1.00 97.25 81 LEU A C 1
ATOM 643 O O . LEU A 1 81 ? -4.512 -3.568 7.696 1.00 97.25 81 LEU A O 1
ATOM 647 N N . VAL A 1 82 ? -4.765 -1.626 6.600 1.00 96.69 82 VAL A N 1
ATOM 648 C CA . VAL A 1 82 ? -4.470 -0.770 7.749 1.00 96.69 82 VAL A CA 1
ATOM 649 C C . VAL A 1 82 ? -5.781 -0.464 8.455 1.00 96.69 82 VAL A C 1
ATOM 651 O O . VAL A 1 82 ? -6.715 0.073 7.853 1.00 96.69 82 VAL A O 1
ATOM 654 N N . THR A 1 83 ? -5.859 -0.839 9.730 1.00 96.81 83 THR A N 1
ATOM 655 C CA . THR A 1 83 ? -7.078 -0.707 10.535 1.00 96.81 83 THR A CA 1
ATOM 656 C C . THR A 1 83 ? -7.060 0.480 11.491 1.00 96.81 83 THR A C 1
ATOM 658 O O . THR A 1 83 ? -8.133 0.898 11.924 1.00 96.81 83 THR A O 1
ATOM 661 N N . ALA A 1 84 ? -5.879 1.013 11.816 1.00 95.62 84 ALA A N 1
ATOM 662 C CA . ALA A 1 84 ? -5.682 2.154 12.702 1.00 95.62 84 ALA A CA 1
ATOM 663 C C . ALA A 1 84 ? -4.413 2.930 12.312 1.00 95.62 84 ALA A C 1
ATOM 665 O O . ALA A 1 84 ? -3.511 2.387 11.682 1.00 95.62 84 ALA A O 1
ATOM 666 N N . VAL A 1 85 ? -4.366 4.213 12.674 1.00 95.38 85 VAL A N 1
ATOM 667 C CA . VAL A 1 85 ? -3.191 5.078 12.522 1.00 95.38 85 VAL A CA 1
ATOM 668 C C . VAL A 1 85 ? -3.092 5.936 13.773 1.00 95.38 85 VAL A C 1
ATOM 670 O O . VAL A 1 85 ? -4.053 6.617 14.127 1.00 95.38 85 VAL A O 1
ATOM 673 N N . ASP A 1 86 ? -1.931 5.930 14.415 1.00 96.06 86 ASP A N 1
ATOM 674 C CA . ASP A 1 86 ? -1.619 6.788 15.552 1.00 96.06 86 ASP A CA 1
ATOM 675 C C . ASP A 1 86 ? -0.462 7.715 15.175 1.00 96.06 86 ASP A C 1
ATOM 677 O O . ASP A 1 86 ? 0.709 7.327 15.159 1.00 96.06 86 ASP A O 1
ATOM 681 N N . LEU A 1 87 ? -0.809 8.956 14.829 1.00 93.62 87 LEU A N 1
ATOM 682 C CA . LEU A 1 87 ? 0.163 9.957 14.393 1.00 93.62 87 LEU A CA 1
ATOM 683 C C . LEU A 1 87 ? 1.068 10.417 15.539 1.00 93.62 87 LEU A C 1
ATOM 685 O O . LEU A 1 87 ? 2.247 10.673 15.314 1.00 9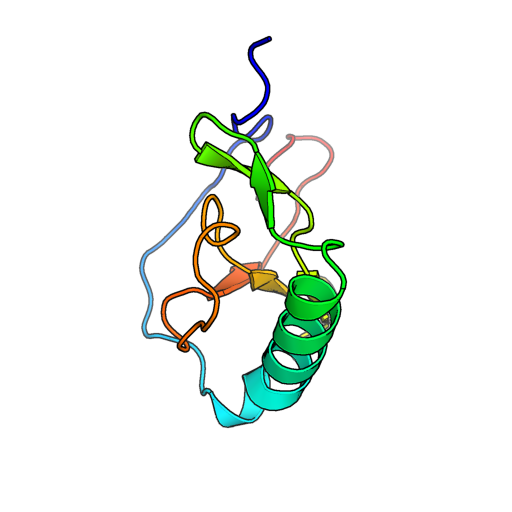3.62 87 LEU A O 1
ATOM 689 N N . THR A 1 88 ? 0.537 10.511 16.761 1.00 96.81 88 THR A N 1
ATOM 690 C CA . THR A 1 88 ? 1.290 10.993 17.926 1.00 96.81 88 THR A CA 1
ATOM 691 C C . THR A 1 88 ? 2.356 9.990 18.340 1.00 96.81 88 THR A C 1
ATOM 693 O O . THR A 1 88 ? 3.469 10.384 18.678 1.00 96.81 88 THR A O 1
ATOM 696 N N . GLN A 1 89 ? 2.039 8.695 18.284 1.00 96.50 89 GLN A N 1
ATOM 697 C CA . GLN A 1 89 ? 2.989 7.629 18.603 1.00 96.50 89 GLN A CA 1
ATOM 698 C C . GLN A 1 89 ? 3.768 7.119 17.380 1.00 96.50 89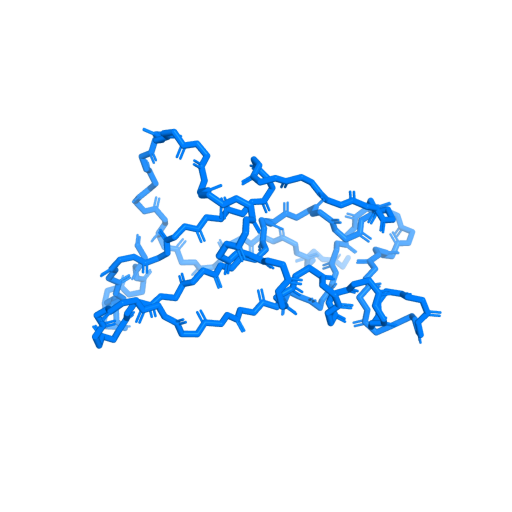 GLN A C 1
ATOM 700 O O . GLN A 1 89 ? 4.598 6.223 17.533 1.00 96.50 89 GLN A O 1
ATOM 705 N N . ASN A 1 90 ? 3.523 7.678 16.187 1.00 95.06 90 ASN A N 1
ATOM 706 C CA . ASN A 1 90 ? 4.110 7.247 14.915 1.00 95.06 90 ASN A CA 1
ATOM 707 C C . ASN A 1 90 ? 3.979 5.723 14.713 1.00 95.06 90 ASN A C 1
ATOM 709 O O . ASN A 1 90 ? 4.970 5.007 14.519 1.00 95.06 90 ASN A O 1
ATOM 713 N N . ARG A 1 91 ? 2.740 5.228 14.827 1.00 95.25 91 ARG A N 1
ATOM 714 C CA . ARG A 1 91 ? 2.395 3.803 14.791 1.00 95.25 91 ARG A CA 1
ATOM 715 C C . ARG A 1 91 ? 1.273 3.507 13.792 1.00 95.25 91 ARG A C 1
ATOM 717 O O . ARG A 1 91 ? 0.299 4.258 13.705 1.00 95.25 91 ARG A O 1
ATOM 724 N N . LEU A 1 92 ? 1.413 2.377 13.098 1.00 91.25 92 LEU A N 1
ATOM 725 C CA . LEU A 1 92 ? 0.349 1.682 12.367 1.00 91.25 92 LEU A CA 1
ATOM 726 C C . LEU A 1 92 ? -0.018 0.383 13.074 1.00 91.25 92 LEU A C 1
ATOM 728 O O . LEU A 1 92 ? 0.925 -0.256 13.590 1.00 91.25 92 LEU A O 1
#

Sequence (92 aa):
MDEGYIKFKAEWTQAPALPFDRLARLDHWRRKLYSLGLIGSYPGGIGYGNLSCRWDKPGQFAITGSATGNLPELDSRHYSLVTAVDLTQNRL

Foldseek 3Di:
DDPADDPFAEPDDDDDFDDVVVCVVVQVVVLVCLVVVNWAADVVQRTDDKTWDDDDDPQKIKIFAGSCSHPSGDDRVRIDIDDHADPVRRYD